Protein AF-A0A0G9JW84-F1 (afdb_monomer)

Nearest PDB structures (foldseek):
  8rdv-assembly1_JY  TM=6.162E-01  e=3.714E-01  Psychrobacter urativorans
  8om4-assembly1_J  TM=4.378E-01  e=1.937E-01  Saccharomyces cerevisiae
  6cwx-assembly1_A  TM=4.505E-01  e=4.820E-01  Homo sapiens
  6lt7-assembly1_D  TM=4.357E-01  e=6.254E-01  Homo sapiens
  6sb1-assembly1_A  TM=2.693E-01  e=3.629E+00  Mus musculus

Solvent-accessible surface area (backbone atoms only — not comparable to full-atom values): 6678 Å² total; per-residue (Å²): 123,70,68,60,56,56,49,54,51,51,53,52,51,50,51,51,52,51,50,53,47,51,53,45,62,76,70,65,65,69,73,35,74,51,81,67,90,90,55,64,63,44,79,73,48,79,46,78,35,61,20,68,39,66,67,50,12,50,48,46,44,53,49,56,32,51,76,73,67,34,74,48,52,29,54,60,48,72,52,75,50,77,48,77,47,78,48,62,69,78,78,73,100,50,92,54,73,76,44,76,50,77,48,48,42,20,40,32,36,28,36,21,23,34,76,112

Radius of gyration: 20.82 Å; Cα contacts (8 Å, |Δi|>4): 179; chains: 1; bounding box: 46×52×58 Å

Structure (mmCIF, N/CA/C/O backbone):
data_AF-A0A0G9JW84-F1
#
_entry.id   AF-A0A0G9JW84-F1
#
loop_
_atom_site.group_PDB
_atom_site.id
_atom_site.type_symbol
_atom_site.label_atom_id
_atom_site.label_alt_id
_atom_site.label_comp_id
_atom_site.label_asym_id
_atom_site.label_entity_id
_atom_site.label_seq_id
_atom_site.pdbx_PDB_ins_code
_atom_site.Cartn_x
_atom_site.Cartn_y
_atom_site.Cartn_z
_atom_site.occupancy
_atom_site.B_iso_or_equiv
_atom_site.auth_seq_id
_atom_site.auth_comp_id
_atom_site.auth_asym_id
_atom_site.auth_atom_id
_atom_site.pdbx_PDB_model_num
ATOM 1 N N . MET A 1 1 ? -7.623 36.366 -4.504 1.00 49.88 1 MET A N 1
ATOM 2 C CA . MET A 1 1 ? -6.825 35.907 -3.337 1.00 49.88 1 MET A CA 1
ATOM 3 C C . MET A 1 1 ? -7.480 34.797 -2.502 1.00 49.88 1 MET A C 1
ATOM 5 O O . MET A 1 1 ? -6.795 34.211 -1.675 1.00 49.88 1 MET A O 1
ATOM 9 N N . ILE A 1 2 ? -8.765 34.462 -2.692 1.00 52.69 2 ILE A N 1
ATOM 10 C CA . ILE A 1 2 ? -9.453 33.429 -1.885 1.00 52.69 2 ILE A CA 1
ATOM 11 C C . ILE A 1 2 ? -9.108 31.994 -2.348 1.00 52.69 2 ILE A C 1
ATOM 13 O O . ILE A 1 2 ? -9.034 31.082 -1.527 1.00 52.69 2 ILE A O 1
ATOM 17 N N . SER A 1 3 ? -8.817 31.783 -3.640 1.00 59.00 3 SER A N 1
ATOM 18 C CA . SER A 1 3 ? -8.524 30.444 -4.184 1.00 59.00 3 SER A CA 1
ATOM 19 C C . SER A 1 3 ? -7.163 29.884 -3.754 1.00 59.00 3 SER A C 1
ATOM 21 O O . SER A 1 3 ? -7.049 28.689 -3.497 1.00 59.00 3 SER A O 1
ATOM 23 N N . THR A 1 4 ? -6.143 30.734 -3.607 1.00 56.00 4 THR A N 1
ATOM 24 C CA . THR A 1 4 ? -4.798 30.321 -3.176 1.00 56.00 4 THR A CA 1
ATOM 25 C C . THR A 1 4 ? -4.755 29.929 -1.701 1.00 56.00 4 THR A C 1
ATOM 27 O O . THR A 1 4 ? -4.112 28.944 -1.356 1.00 56.00 4 THR A O 1
ATOM 30 N N . ARG A 1 5 ? -5.507 30.618 -0.828 1.00 54.34 5 ARG A N 1
ATOM 31 C CA . ARG A 1 5 ? -5.641 30.242 0.593 1.00 54.34 5 ARG A CA 1
ATOM 32 C C . ARG A 1 5 ? -6.265 28.854 0.774 1.00 54.34 5 ARG A C 1
ATOM 34 O O . ARG A 1 5 ? -5.734 28.052 1.534 1.00 54.34 5 ARG A O 1
ATOM 41 N N . ASN A 1 6 ? -7.334 28.555 0.035 1.00 58.94 6 ASN A N 1
ATOM 42 C CA . ASN A 1 6 ? -7.988 27.241 0.062 1.00 58.94 6 ASN A CA 1
ATOM 43 C C . ASN A 1 6 ? -7.091 26.120 -0.491 1.00 58.94 6 ASN A C 1
ATOM 45 O O . ASN A 1 6 ? -7.091 25.006 0.030 1.00 58.94 6 ASN A O 1
ATOM 49 N N . LYS A 1 7 ? -6.297 26.412 -1.529 1.00 60.03 7 LYS A N 1
ATOM 50 C CA . LYS A 1 7 ? -5.337 25.457 -2.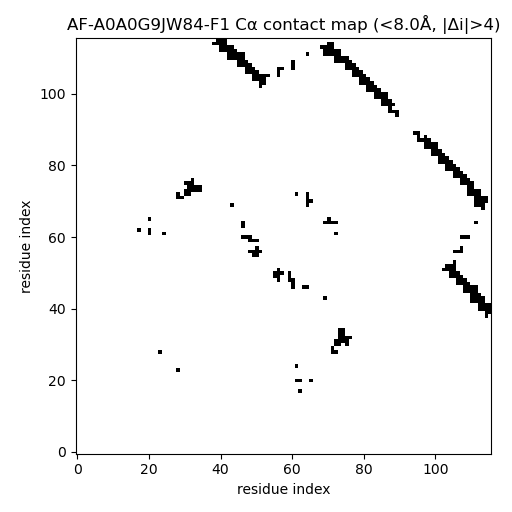097 1.00 60.03 7 LYS A CA 1
ATOM 51 C C . LYS A 1 7 ? -4.227 25.113 -1.098 1.00 60.03 7 LYS A C 1
ATOM 53 O O . LYS A 1 7 ? -3.974 23.937 -0.857 1.00 60.03 7 LYS A O 1
ATOM 58 N N . ASN A 1 8 ? -3.659 26.123 -0.440 1.00 66.19 8 ASN A N 1
ATOM 59 C CA . ASN A 1 8 ? -2.589 25.931 0.542 1.00 66.19 8 ASN A CA 1
ATOM 60 C C . ASN A 1 8 ? -3.073 25.178 1.792 1.00 66.19 8 ASN A C 1
ATOM 62 O O . ASN A 1 8 ? -2.329 2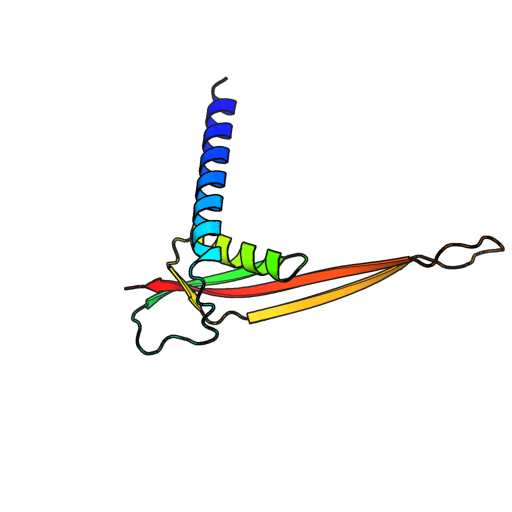4.379 2.350 1.00 66.19 8 ASN A O 1
ATOM 66 N N . GLN A 1 9 ? -4.322 25.392 2.220 1.00 63.59 9 GLN A N 1
ATOM 67 C CA . GLN A 1 9 ? -4.918 24.637 3.329 1.00 63.59 9 GLN A CA 1
ATOM 68 C C . GLN A 1 9 ? -5.133 23.163 2.976 1.00 63.59 9 GLN A C 1
ATOM 70 O O . GLN A 1 9 ? -4.850 22.293 3.796 1.00 63.59 9 GLN A O 1
ATOM 75 N N . ARG A 1 10 ? -5.574 22.866 1.747 1.00 64.50 10 ARG A N 1
ATOM 76 C CA . ARG A 1 10 ? -5.693 21.484 1.262 1.00 64.50 10 ARG A CA 1
ATOM 77 C C . ARG A 1 10 ? -4.335 20.796 1.176 1.00 64.50 10 ARG A C 1
ATOM 79 O O . ARG A 1 10 ? -4.212 19.671 1.634 1.00 64.50 10 ARG A O 1
ATOM 86 N N . GLU A 1 11 ? -3.317 21.464 0.641 1.00 71.69 11 GLU A N 1
ATOM 87 C CA . GLU A 1 11 ? -1.959 20.911 0.566 1.00 71.69 11 GLU A CA 1
ATOM 88 C C . GLU A 1 11 ? -1.355 20.677 1.958 1.00 71.69 11 GLU A C 1
ATOM 90 O O . GLU A 1 11 ? -0.760 19.629 2.194 1.00 71.69 11 GLU A O 1
ATOM 95 N N . ALA A 1 12 ? -1.556 21.598 2.904 1.00 66.62 12 ALA A N 1
ATOM 96 C CA . ALA A 1 12 ? -1.116 21.425 4.287 1.00 66.62 12 ALA A CA 1
ATOM 97 C C . ALA A 1 12 ? -1.829 20.254 4.981 1.00 66.62 12 ALA A C 1
ATOM 99 O O . ALA A 1 12 ? -1.183 19.465 5.666 1.00 66.62 12 ALA A O 1
ATOM 100 N N . TYR A 1 13 ? -3.137 20.102 4.759 1.00 66.94 13 TYR A N 1
ATOM 101 C CA . TYR A 1 13 ? -3.903 18.970 5.277 1.00 66.94 13 TYR A CA 1
ATOM 102 C C . TYR A 1 13 ? -3.424 17.641 4.678 1.00 66.94 13 TYR A C 1
ATOM 104 O O . TYR A 1 13 ? -3.209 16.685 5.414 1.00 66.94 13 TYR A O 1
ATOM 112 N N . GLN A 1 14 ? -3.158 17.593 3.369 1.00 68.12 14 GLN A N 1
ATOM 113 C CA . GLN A 1 14 ? -2.604 16.400 2.723 1.00 68.12 14 GLN A CA 1
ATOM 114 C C . GLN A 1 14 ? -1.214 16.038 3.258 1.00 68.12 14 GLN A C 1
ATOM 116 O O . GLN A 1 14 ? -0.966 14.871 3.543 1.00 68.12 14 GLN A O 1
ATOM 121 N N . ARG A 1 15 ? -0.337 17.027 3.479 1.00 70.75 15 ARG A N 1
ATOM 122 C CA . ARG A 1 15 ? 0.984 16.814 4.098 1.00 70.75 15 ARG A CA 1
ATOM 123 C C . ARG A 1 15 ? 0.882 16.324 5.541 1.00 70.75 15 ARG A C 1
ATOM 125 O O . ARG A 1 15 ? 1.669 15.484 5.955 1.00 70.75 15 ARG A O 1
ATOM 132 N N . PHE A 1 16 ? -0.079 16.833 6.308 1.00 71.38 16 PHE A N 1
ATOM 133 C CA . PHE A 1 16 ? -0.336 16.375 7.673 1.00 71.38 16 PHE A CA 1
ATOM 134 C C . PHE A 1 16 ? -0.816 14.918 7.705 1.00 71.38 16 PHE A C 1
ATOM 136 O O . PHE A 1 16 ? -0.306 14.122 8.491 1.00 71.38 16 PHE A O 1
ATOM 143 N N . LEU A 1 17 ? -1.755 14.552 6.827 1.00 69.19 17 LEU A N 1
ATOM 144 C CA . LEU A 1 17 ? -2.203 13.166 6.674 1.00 69.19 17 LEU A CA 1
ATOM 145 C C . LEU A 1 17 ? -1.048 12.252 6.249 1.00 69.19 17 LEU A C 1
ATOM 147 O O . LEU A 1 17 ? -0.883 11.184 6.824 1.00 69.19 17 LEU A O 1
ATOM 151 N N . GLU A 1 18 ? -0.210 12.702 5.315 1.00 70.31 18 GLU A N 1
ATOM 152 C CA . GLU A 1 18 ? 0.988 11.986 4.870 1.00 70.31 18 GLU A CA 1
ATOM 153 C C . GLU A 1 18 ? 2.020 11.793 5.995 1.00 70.31 18 GLU A C 1
ATOM 155 O O . GLU A 1 18 ? 2.587 10.713 6.132 1.00 70.31 18 GLU A O 1
ATOM 160 N N . GLN A 1 19 ? 2.231 12.791 6.855 1.00 70.81 19 GLN A N 1
ATOM 161 C CA . GLN A 1 19 ? 3.119 12.659 8.015 1.00 70.81 19 GLN A CA 1
ATOM 162 C C . GLN A 1 19 ? 2.571 11.689 9.068 1.00 70.81 19 GLN A C 1
ATOM 164 O O . GLN A 1 19 ? 3.330 10.871 9.588 1.00 70.81 19 GLN A O 1
ATOM 169 N N . GLN A 1 20 ? 1.266 11.736 9.360 1.00 64.69 20 GLN A N 1
ATOM 170 C CA . GLN A 1 20 ? 0.630 10.767 10.261 1.00 64.69 20 GLN A CA 1
ATOM 171 C C . GLN A 1 20 ? 0.725 9.345 9.707 1.00 64.69 20 GLN A C 1
ATOM 173 O O . GLN A 1 20 ? 1.084 8.413 10.421 1.00 64.69 20 GLN A O 1
ATOM 178 N N . MET A 1 21 ? 0.480 9.202 8.411 1.00 65.12 21 MET A N 1
ATOM 179 C CA . MET A 1 21 ? 0.665 7.967 7.670 1.00 65.12 21 MET A CA 1
ATOM 180 C C . MET A 1 21 ? 2.085 7.408 7.760 1.00 65.12 21 MET A C 1
ATOM 182 O O . MET A 1 21 ? 2.241 6.218 7.997 1.00 65.12 21 MET A O 1
ATOM 186 N N . ILE A 1 22 ? 3.117 8.236 7.564 1.00 65.00 22 ILE A N 1
ATOM 187 C CA . ILE A 1 22 ? 4.522 7.819 7.695 1.00 65.00 22 ILE A CA 1
ATOM 188 C C . ILE A 1 22 ? 4.810 7.370 9.136 1.00 65.00 22 ILE A C 1
ATOM 190 O O . ILE A 1 22 ? 5.541 6.405 9.347 1.00 65.00 22 ILE A O 1
ATOM 194 N N . GLY A 1 23 ? 4.197 8.023 10.127 1.00 61.38 23 GLY A N 1
ATOM 195 C CA . GLY A 1 23 ? 4.245 7.590 11.524 1.00 61.38 23 GLY A CA 1
ATOM 196 C C . GLY A 1 23 ? 3.642 6.197 11.739 1.00 61.38 23 GLY A C 1
ATOM 197 O O . GLY A 1 23 ? 4.265 5.364 12.390 1.00 61.38 23 GLY A O 1
ATOM 198 N N . ILE A 1 24 ? 2.477 5.919 11.143 1.00 56.00 24 ILE A N 1
ATOM 199 C CA . ILE A 1 24 ? 1.821 4.598 11.178 1.00 56.00 24 ILE A CA 1
ATOM 200 C C . ILE A 1 24 ? 2.650 3.554 10.407 1.00 56.00 24 ILE A C 1
ATOM 202 O O . ILE A 1 24 ? 2.861 2.448 10.900 1.00 56.00 24 ILE A O 1
ATOM 206 N N . TYR A 1 25 ? 3.175 3.919 9.232 1.00 52.06 25 TYR A N 1
ATOM 207 C CA . TYR A 1 25 ? 4.041 3.088 8.385 1.00 52.06 25 TYR A CA 1
ATOM 208 C C . TYR A 1 25 ? 5.287 2.607 9.133 1.00 52.06 25 TYR A C 1
ATOM 210 O O . TYR A 1 25 ? 5.649 1.436 9.037 1.00 52.06 25 TYR A O 1
ATOM 218 N N . ASN A 1 26 ? 5.938 3.517 9.860 1.00 55.56 26 ASN A N 1
ATOM 219 C CA . ASN A 1 26 ? 7.170 3.232 10.588 1.00 55.56 26 ASN A CA 1
ATOM 220 C C . ASN A 1 26 ? 6.938 2.462 11.892 1.00 55.56 26 ASN A C 1
ATOM 222 O O . ASN A 1 26 ? 7.866 1.799 12.344 1.00 55.56 26 ASN A O 1
ATOM 226 N N . ASN A 1 27 ? 5.745 2.555 12.490 1.00 49.41 27 ASN A N 1
ATOM 227 C CA . ASN A 1 27 ? 5.475 1.925 13.779 1.00 49.41 27 ASN A CA 1
ATOM 228 C C . ASN A 1 27 ? 4.767 0.572 13.683 1.00 49.41 27 ASN A C 1
ATOM 230 O O . ASN A 1 27 ? 5.172 -0.316 14.413 1.00 49.41 27 ASN A O 1
ATOM 234 N N . ASP A 1 28 ? 3.754 0.372 12.832 1.00 47.28 28 ASP A N 1
ATOM 235 C CA . ASP A 1 28 ? 2.827 -0.748 13.087 1.00 47.28 28 ASP A CA 1
ATOM 236 C C . ASP A 1 28 ? 2.011 -1.236 11.881 1.00 47.28 28 ASP A C 1
ATOM 238 O O . ASP A 1 28 ? 0.895 -1.731 12.047 1.00 47.28 28 ASP A O 1
ATOM 242 N N . LEU A 1 29 ? 2.541 -1.222 10.650 1.00 49.69 29 LEU A N 1
ATOM 243 C CA . LEU A 1 29 ? 1.956 -2.132 9.655 1.00 49.69 29 LEU A CA 1
ATOM 244 C C . LEU A 1 29 ? 2.460 -3.551 9.921 1.00 49.69 29 LEU A C 1
ATOM 246 O O . LEU A 1 29 ? 3.326 -4.069 9.210 1.00 49.69 29 LEU A O 1
ATOM 250 N N . ALA A 1 30 ? 1.889 -4.183 10.952 1.00 48.88 30 ALA A N 1
ATOM 251 C CA . ALA A 1 30 ? 1.773 -5.627 11.039 1.00 48.88 30 ALA A CA 1
ATOM 252 C C . ALA A 1 30 ? 1.117 -6.079 9.730 1.00 48.88 30 ALA A C 1
ATOM 254 O O . ALA A 1 30 ? -0.099 -6.083 9.561 1.00 48.88 30 ALA A O 1
ATOM 255 N N . THR A 1 31 ? 1.971 -6.340 8.744 1.00 48.44 31 THR A N 1
ATOM 256 C CA . THR A 1 31 ? 1.618 -6.772 7.401 1.00 48.44 31 THR A CA 1
ATOM 257 C C . THR A 1 31 ? 1.237 -8.232 7.585 1.00 48.44 31 THR A C 1
ATOM 259 O O . THR A 1 31 ? 2.053 -9.134 7.410 1.00 48.44 31 THR A O 1
ATOM 262 N N . LEU A 1 32 ? 0.047 -8.465 8.136 1.00 53.09 32 LEU A N 1
ATOM 263 C CA . LEU A 1 32 ? -0.406 -9.799 8.465 1.00 53.09 32 LEU A CA 1
ATOM 264 C C . LEU A 1 32 ? -0.767 -10.461 7.137 1.00 53.09 32 LEU A C 1
ATOM 266 O O . LEU A 1 32 ? -1.831 -10.238 6.560 1.00 53.09 32 LEU A O 1
ATOM 270 N N . ASN A 1 33 ? 0.142 -11.311 6.660 1.00 51.22 33 ASN A N 1
ATOM 271 C CA . ASN A 1 33 ? -0.090 -12.228 5.540 1.00 51.22 33 ASN A CA 1
ATOM 272 C C . ASN A 1 33 ? -1.220 -13.242 5.830 1.00 51.22 33 ASN A C 1
ATOM 274 O O . ASN A 1 33 ? -1.470 -14.130 5.024 1.00 51.22 33 ASN A O 1
ATOM 278 N N . PHE A 1 34 ? -1.888 -13.128 6.982 1.00 55.28 34 PHE A N 1
ATOM 279 C CA . PHE A 1 34 ? -2.902 -14.038 7.486 1.00 55.28 34 PHE A CA 1
ATOM 280 C C . PHE A 1 34 ? -4.059 -13.247 8.093 1.00 55.28 34 PHE A C 1
ATOM 282 O O . PHE A 1 34 ? -3.882 -12.145 8.614 1.00 55.28 34 PHE A O 1
ATOM 289 N N . VAL A 1 35 ? -5.253 -13.823 8.025 1.00 61.41 35 VAL A N 1
ATOM 290 C CA . VAL A 1 35 ? -6.441 -13.295 8.693 1.00 61.41 35 VAL A CA 1
ATOM 291 C C . VAL A 1 35 ? -6.305 -13.559 10.200 1.00 61.41 35 VAL A C 1
ATOM 293 O O . VAL A 1 35 ? -6.113 -14.715 10.575 1.00 61.41 35 VAL A O 1
ATOM 296 N N . PRO A 1 36 ? -6.372 -12.545 11.079 1.00 61.44 36 PRO A N 1
ATOM 297 C CA . PRO A 1 36 ? -6.303 -12.780 12.517 1.00 61.44 36 PRO A CA 1
ATOM 298 C C . PRO A 1 36 ? -7.582 -13.479 13.009 1.00 61.44 36 PRO A C 1
ATOM 300 O O . PRO A 1 36 ? -8.662 -12.901 12.970 1.00 61.44 36 PRO A O 1
ATOM 303 N N . GLU A 1 37 ? -7.458 -14.720 13.489 1.00 57.25 37 GLU A N 1
ATOM 304 C CA . GLU A 1 37 ? -8.601 -15.551 13.921 1.00 57.25 37 GLU A CA 1
ATOM 305 C C . GLU A 1 37 ? -9.220 -15.114 15.264 1.00 57.25 37 GLU A C 1
ATOM 307 O O . GLU A 1 37 ? -10.373 -15.425 15.540 1.00 57.25 37 GLU A O 1
ATOM 312 N N . ASN A 1 38 ? -8.478 -14.363 16.088 1.00 65.44 38 ASN A N 1
ATOM 313 C CA . ASN A 1 38 ? -8.886 -13.953 17.443 1.00 65.44 38 ASN A CA 1
ATOM 314 C C . ASN A 1 38 ? -9.162 -12.445 17.571 1.00 65.44 38 ASN A C 1
ATOM 316 O O . ASN A 1 38 ? -9.078 -11.886 18.664 1.00 65.44 38 ASN A O 1
ATOM 320 N N . VAL A 1 39 ? -9.433 -11.769 16.454 1.00 69.25 39 VAL A N 1
ATOM 321 C CA . VAL A 1 39 ? -9.706 -10.330 16.419 1.00 69.25 39 VAL A CA 1
ATOM 322 C C . VAL A 1 39 ? -11.020 -10.112 15.691 1.00 69.25 39 VAL A C 1
ATOM 324 O O . VAL A 1 39 ? -11.179 -10.550 14.555 1.00 69.25 39 VAL A O 1
ATOM 327 N N . ASN A 1 40 ? -11.960 -9.423 16.335 1.00 79.38 40 ASN A N 1
ATOM 328 C CA . ASN A 1 40 ? -13.171 -8.984 15.655 1.00 79.38 40 ASN A CA 1
ATOM 329 C C . ASN A 1 40 ? -12.820 -7.797 14.760 1.00 79.38 40 ASN A C 1
ATOM 331 O O . ASN A 1 40 ? -12.229 -6.814 15.207 1.00 79.38 40 ASN A O 1
ATOM 335 N N . TYR A 1 41 ? -13.165 -7.904 13.484 1.00 84.19 41 TYR A N 1
ATOM 336 C CA . TYR A 1 41 ? -12.947 -6.835 12.527 1.00 84.19 41 TYR A CA 1
ATOM 337 C C . TYR A 1 41 ? -14.085 -6.780 11.514 1.00 84.19 41 TYR A C 1
ATOM 339 O O . TYR A 1 41 ? -14.714 -7.788 11.180 1.00 84.19 41 TYR A O 1
ATOM 347 N N . LYS A 1 42 ? -14.304 -5.588 10.965 1.00 89.62 42 LYS A N 1
ATOM 348 C CA . LYS A 1 42 ? -15.172 -5.375 9.809 1.00 89.62 42 LYS A CA 1
ATOM 349 C C . LYS A 1 42 ? -14.329 -5.137 8.571 1.00 89.62 42 LYS A C 1
ATOM 351 O O . LYS A 1 42 ? -13.432 -4.297 8.570 1.00 89.62 42 LYS A O 1
ATOM 356 N N . VAL A 1 43 ? -14.633 -5.860 7.499 1.00 90.94 43 VAL A N 1
ATOM 357 C CA . VAL A 1 43 ? -14.045 -5.580 6.186 1.00 90.94 43 VAL A CA 1
ATOM 358 C C . VAL A 1 43 ? -14.622 -4.270 5.665 1.00 90.94 43 VAL A C 1
ATOM 360 O O . VAL A 1 43 ? -15.839 -4.112 5.613 1.00 90.94 43 VAL A O 1
ATOM 363 N N . ILE A 1 44 ? -13.745 -3.346 5.272 1.00 92.12 44 ILE A N 1
ATOM 364 C CA . ILE A 1 44 ? -14.140 -2.109 4.599 1.00 92.12 44 ILE A CA 1
ATOM 365 C C . ILE A 1 44 ? -14.223 -2.383 3.096 1.00 92.12 44 ILE A C 1
ATOM 367 O O . ILE A 1 44 ? -15.305 -2.340 2.521 1.00 92.12 44 ILE A O 1
ATOM 371 N N . GLN A 1 45 ? -13.084 -2.692 2.465 1.00 94.69 45 GLN A N 1
ATOM 372 C CA . GLN A 1 45 ? -12.993 -3.037 1.042 1.00 94.69 45 GLN A CA 1
ATOM 373 C C . GLN A 1 45 ? -11.630 -3.652 0.690 1.00 94.69 45 GLN A C 1
ATOM 375 O O . GLN A 1 45 ? -10.665 -3.538 1.449 1.00 94.69 45 GLN A O 1
ATOM 380 N N . MET A 1 46 ? -11.535 -4.253 -0.497 1.00 95.12 46 MET A N 1
ATOM 381 C CA . MET A 1 46 ? -10.253 -4.581 -1.122 1.00 95.12 46 MET A CA 1
ATOM 382 C C . MET A 1 46 ? -9.638 -3.325 -1.749 1.00 95.12 46 MET A C 1
ATOM 384 O O . MET A 1 46 ? -10.344 -2.497 -2.323 1.00 95.12 46 MET A O 1
ATOM 388 N N . ILE A 1 47 ? -8.324 -3.184 -1.622 1.00 95.62 47 ILE A N 1
ATOM 389 C CA . ILE A 1 47 ? -7.537 -2.101 -2.203 1.00 95.62 47 ILE A CA 1
ATOM 390 C C . ILE A 1 47 ? -6.551 -2.714 -3.181 1.00 95.62 47 ILE A C 1
ATOM 392 O O . ILE A 1 47 ? -5.867 -3.671 -2.831 1.00 95.62 47 ILE A O 1
ATOM 396 N N . GLU A 1 48 ? -6.443 -2.114 -4.360 1.00 96.44 48 GLU A N 1
ATOM 397 C CA . GLU A 1 48 ? -5.477 -2.470 -5.393 1.00 96.44 48 GLU A CA 1
ATOM 398 C C . GLU A 1 48 ? -4.702 -1.217 -5.800 1.00 96.44 48 GLU A C 1
ATOM 400 O O . GLU A 1 48 ? -5.285 -0.161 -6.057 1.00 96.44 48 GLU A O 1
ATOM 405 N N . VAL A 1 49 ? -3.377 -1.319 -5.836 1.00 95.81 49 VAL A N 1
ATOM 406 C CA . VAL A 1 49 ? -2.478 -0.215 -6.183 1.00 95.81 49 VAL A CA 1
ATOM 407 C C . VAL A 1 49 ? -1.315 -0.708 -7.030 1.00 95.81 49 VAL A C 1
ATOM 409 O O . VAL A 1 49 ? -1.004 -1.899 -7.072 1.00 95.81 49 VAL A O 1
ATOM 412 N N . SER A 1 50 ? -0.621 0.232 -7.666 1.00 95.69 50 SER A N 1
ATOM 413 C CA . SER A 1 50 ? 0.637 -0.029 -8.359 1.00 95.69 50 SER A CA 1
ATOM 414 C C . SER A 1 50 ? 1.736 0.943 -7.936 1.00 95.69 50 SER A C 1
ATOM 416 O O . SER A 1 50 ? 1.458 2.029 -7.419 1.00 95.69 50 SER A O 1
ATOM 418 N N . GLY A 1 51 ? 2.989 0.578 -8.190 1.00 93.75 51 GLY A N 1
ATOM 419 C CA . GLY A 1 51 ? 4.162 1.418 -7.972 1.00 93.75 51 GLY A CA 1
ATOM 420 C C . GLY A 1 51 ? 5.346 0.977 -8.826 1.00 93.75 51 GLY A C 1
ATOM 421 O O . GLY A 1 51 ? 5.450 -0.181 -9.209 1.00 93.75 51 GLY A O 1
ATOM 422 N N . GLU A 1 52 ? 6.268 1.895 -9.106 1.00 91.94 52 GLU A N 1
ATOM 423 C CA . GLU A 1 52 ? 7.488 1.606 -9.886 1.00 91.94 52 GLU A CA 1
ATOM 424 C C . GLU A 1 52 ? 8.451 0.632 -9.179 1.00 91.94 52 GLU A C 1
ATOM 426 O O . GLU A 1 52 ? 9.324 0.024 -9.796 1.00 91.94 52 GLU A O 1
ATOM 431 N N . ASN A 1 53 ? 8.279 0.450 -7.872 1.00 89.19 53 ASN A N 1
ATOM 432 C CA . ASN A 1 53 ? 8.966 -0.546 -7.067 1.00 89.19 53 ASN A CA 1
ATOM 433 C C . ASN A 1 53 ? 8.072 -0.982 -5.895 1.00 89.19 53 ASN A C 1
ATOM 435 O O . ASN A 1 53 ? 6.978 -0.446 -5.684 1.00 89.19 53 ASN A O 1
ATOM 439 N N . TYR A 1 5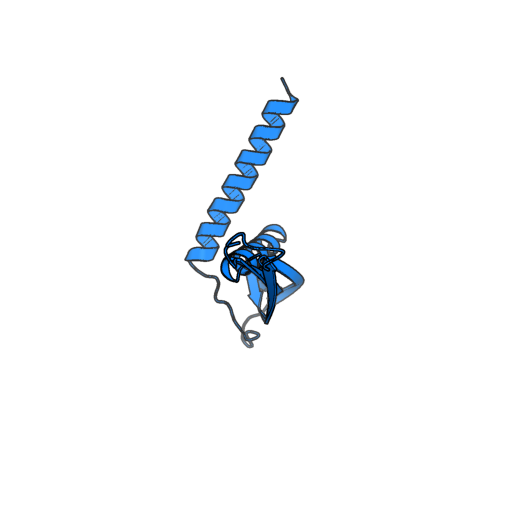4 ? 8.546 -1.973 -5.141 1.00 88.06 54 TYR A N 1
ATOM 440 C CA . TYR A 1 54 ? 7.809 -2.549 -4.020 1.00 88.06 54 TYR A CA 1
ATOM 441 C C . TYR A 1 54 ? 7.473 -1.514 -2.942 1.00 88.06 54 TYR A C 1
ATOM 443 O O . TYR A 1 54 ? 6.337 -1.475 -2.475 1.00 88.06 54 TYR A O 1
ATOM 451 N N . ASP A 1 55 ? 8.423 -0.648 -2.585 1.00 87.81 55 A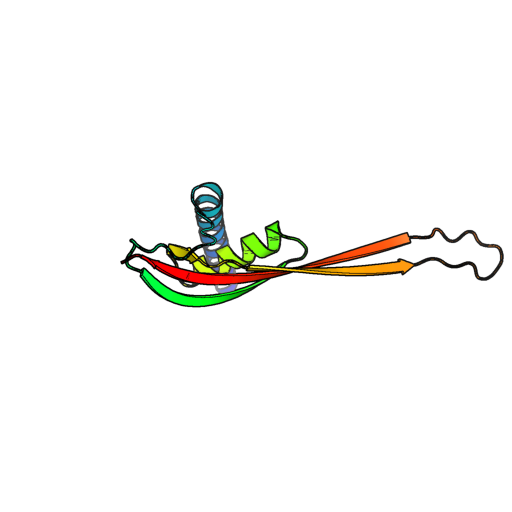SP A N 1
ATOM 452 C CA . ASP A 1 55 ? 8.244 0.334 -1.512 1.00 87.81 55 ASP A CA 1
ATOM 453 C C . ASP A 1 55 ? 7.187 1.379 -1.873 1.00 87.81 55 ASP A C 1
ATOM 455 O O . ASP A 1 55 ? 6.342 1.727 -1.047 1.00 87.81 55 ASP A O 1
ATOM 459 N N . ILE A 1 56 ? 7.165 1.822 -3.131 1.00 90.44 56 ILE A N 1
ATOM 460 C CA . ILE A 1 56 ? 6.160 2.766 -3.629 1.00 90.44 56 ILE A CA 1
ATOM 461 C C . ILE A 1 56 ? 4.784 2.105 -3.712 1.00 90.44 56 ILE A C 1
ATOM 463 O O . ILE A 1 56 ? 3.795 2.708 -3.295 1.00 90.44 56 ILE A O 1
ATOM 467 N N . ALA A 1 57 ? 4.700 0.859 -4.188 1.00 91.62 57 ALA A N 1
ATOM 468 C CA . ALA A 1 57 ? 3.441 0.116 -4.190 1.00 91.62 57 ALA A CA 1
ATOM 469 C C . ALA A 1 57 ? 2.912 -0.087 -2.757 1.00 91.62 57 ALA A C 1
ATOM 471 O O . ALA A 1 57 ? 1.735 0.158 -2.492 1.00 91.62 57 ALA A O 1
ATOM 472 N N . LYS A 1 58 ? 3.789 -0.434 -1.807 1.00 90.69 58 LYS A N 1
ATOM 473 C CA . LYS A 1 58 ? 3.449 -0.580 -0.387 1.00 90.69 58 LYS A CA 1
ATOM 474 C C . LYS A 1 58 ? 2.967 0.737 0.223 1.00 90.69 58 LYS A C 1
ATOM 476 O O . LYS A 1 58 ? 1.928 0.758 0.882 1.00 90.69 58 LYS A O 1
ATOM 481 N N . TYR A 1 59 ? 3.672 1.841 -0.022 1.00 89.38 59 TYR A N 1
ATOM 482 C CA . TYR A 1 59 ? 3.248 3.170 0.422 1.00 89.38 59 TYR A CA 1
ATOM 483 C C . TYR A 1 59 ? 1.863 3.529 -0.137 1.00 89.38 59 TYR A C 1
ATOM 485 O O . TYR A 1 59 ? 0.991 3.955 0.621 1.00 89.38 59 TYR A O 1
ATOM 493 N N . ASN A 1 60 ? 1.617 3.291 -1.429 1.00 92.81 60 ASN A N 1
ATOM 494 C CA . ASN A 1 60 ? 0.322 3.558 -2.060 1.00 92.81 60 ASN A CA 1
ATOM 495 C C . ASN A 1 60 ? -0.812 2.720 -1.449 1.00 92.81 60 ASN A C 1
ATOM 497 O O . ASN A 1 60 ? -1.929 3.224 -1.289 1.00 92.81 60 ASN A O 1
ATOM 501 N N . LEU A 1 61 ? -0.538 1.466 -1.074 1.00 92.12 61 LEU A N 1
ATOM 502 C CA . LEU A 1 61 ? -1.521 0.582 -0.445 1.00 92.12 61 LEU A CA 1
ATOM 503 C C . LEU A 1 61 ? -1.936 1.138 0.922 1.00 92.12 61 LEU A C 1
ATOM 505 O O . LEU A 1 61 ? -3.122 1.299 1.209 1.00 92.12 61 LEU A O 1
ATOM 509 N N . ILE A 1 62 ? -0.944 1.506 1.734 1.00 88.56 62 ILE A N 1
ATOM 510 C CA . ILE A 1 62 ? -1.139 2.069 3.075 1.00 88.56 62 ILE A CA 1
ATOM 511 C C . ILE A 1 62 ? -1.845 3.419 2.991 1.00 88.56 62 ILE A C 1
ATOM 513 O O . ILE A 1 62 ? -2.746 3.697 3.777 1.00 88.56 62 ILE A O 1
ATOM 517 N N . LYS A 1 63 ? -1.507 4.225 1.980 1.00 89.38 63 LYS A N 1
ATOM 518 C CA . LYS A 1 63 ? -2.171 5.499 1.684 1.00 89.38 63 LYS A CA 1
ATOM 519 C C . LYS A 1 63 ? -3.644 5.342 1.424 1.00 89.38 63 LYS A C 1
ATOM 521 O O . LYS A 1 63 ? -4.466 6.046 2.005 1.00 89.38 63 LYS A O 1
ATOM 526 N N . SER A 1 64 ? -3.964 4.392 0.567 1.00 92.06 64 SER A N 1
ATOM 527 C CA . SER A 1 64 ? -5.338 4.107 0.197 1.00 92.06 64 SER A CA 1
ATOM 528 C C .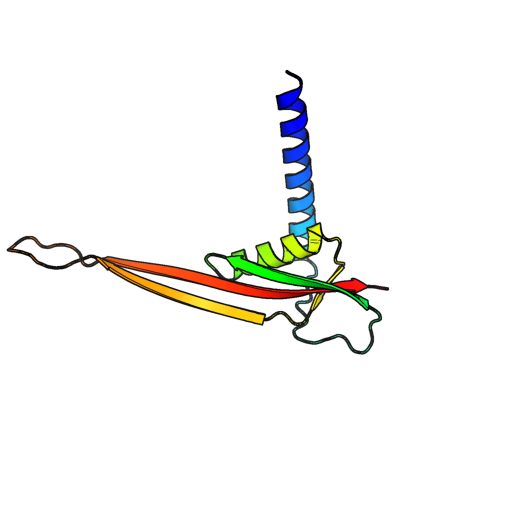 SER A 1 64 ? -6.131 3.598 1.402 1.00 92.06 64 SER A C 1
ATOM 530 O O . SER A 1 64 ? -7.243 4.066 1.624 1.00 92.06 64 SER A O 1
ATOM 532 N N . ALA A 1 65 ? -5.546 2.719 2.224 1.00 89.06 65 ALA A N 1
ATOM 533 C CA . ALA A 1 65 ? -6.184 2.196 3.435 1.00 89.06 65 ALA A CA 1
ATOM 534 C C . ALA A 1 65 ? -6.427 3.283 4.486 1.00 89.06 65 ALA A C 1
ATOM 536 O O . ALA A 1 65 ? -7.514 3.380 5.055 1.00 89.06 65 ALA A O 1
ATOM 537 N N . PHE A 1 66 ? -5.442 4.153 4.690 1.00 86.50 66 PHE A N 1
ATOM 538 C CA . PHE A 1 66 ? -5.558 5.269 5.613 1.00 86.50 66 PHE A CA 1
ATOM 539 C C . PHE A 1 66 ? -6.670 6.243 5.195 1.00 86.50 66 PHE A C 1
ATOM 541 O O . PHE A 1 66 ? -7.492 6.634 6.022 1.00 86.50 66 PHE A O 1
ATOM 548 N N . TYR A 1 67 ? -6.756 6.603 3.908 1.00 88.12 67 TYR A N 1
ATOM 549 C CA . TYR A 1 67 ? -7.780 7.541 3.431 1.00 88.12 67 TYR A CA 1
ATOM 550 C C . TYR A 1 67 ? -9.213 7.021 3.545 1.00 88.12 67 TYR A C 1
ATOM 552 O O . TYR A 1 67 ? -10.137 7.830 3.624 1.00 88.12 67 TYR A O 1
ATOM 560 N N . ILE A 1 68 ? -9.409 5.703 3.577 1.00 90.12 68 ILE A N 1
ATOM 561 C CA . ILE A 1 68 ? -10.725 5.097 3.817 1.00 90.12 68 ILE A CA 1
ATOM 562 C C . ILE A 1 68 ? -10.979 4.790 5.301 1.00 90.12 68 ILE A C 1
ATOM 564 O O . ILE A 1 68 ? -11.983 4.166 5.635 1.00 90.12 68 ILE A O 1
ATOM 568 N N . GLY A 1 69 ? -10.090 5.233 6.197 1.00 85.88 69 GLY A N 1
ATOM 569 C CA . GLY A 1 69 ? -10.244 5.089 7.645 1.00 85.88 69 GLY A CA 1
ATOM 570 C C . GLY A 1 69 ? -10.041 3.665 8.163 1.00 85.88 69 GLY A C 1
ATOM 571 O O . GLY A 1 69 ? -10.595 3.327 9.214 1.00 85.88 69 GLY A O 1
ATOM 572 N N . ALA A 1 70 ? -9.285 2.839 7.434 1.00 87.56 70 ALA A N 1
ATOM 573 C CA . ALA A 1 70 ? -8.912 1.501 7.872 1.00 87.56 70 ALA A CA 1
ATOM 574 C C . ALA A 1 70 ? -7.927 1.556 9.042 1.00 87.56 70 ALA A C 1
ATOM 576 O O . ALA A 1 70 ? -7.042 2.411 9.074 1.00 87.56 70 ALA A O 1
ATOM 577 N N . ASP A 1 71 ? -8.063 0.612 9.966 1.00 82.75 71 ASP A N 1
ATOM 578 C CA . ASP A 1 71 ? -7.118 0.441 11.072 1.00 82.75 71 ASP A CA 1
ATOM 579 C C . ASP A 1 71 ? -5.976 -0.503 10.679 1.00 82.75 71 ASP A C 1
ATOM 581 O O . ASP A 1 71 ? -4.856 -0.360 11.161 1.00 82.75 71 ASP A O 1
ATOM 585 N N . ALA A 1 72 ? -6.244 -1.453 9.777 1.00 82.00 72 ALA A N 1
ATOM 586 C CA . ALA A 1 72 ? -5.253 -2.409 9.300 1.00 82.00 72 ALA A CA 1
ATOM 587 C C . ALA A 1 72 ? -5.531 -2.878 7.864 1.00 82.00 72 ALA A C 1
ATOM 589 O O . ALA A 1 72 ? -6.613 -2.669 7.304 1.00 82.00 72 ALA A O 1
ATOM 590 N N . ILE A 1 73 ? -4.531 -3.541 7.278 1.00 87.62 73 ILE A N 1
ATOM 591 C CA . ILE A 1 73 ? -4.609 -4.202 5.974 1.00 87.62 73 ILE A CA 1
ATOM 592 C C . ILE A 1 73 ? -4.173 -5.653 6.154 1.00 87.62 73 ILE A C 1
ATOM 594 O O . ILE A 1 73 ? -3.085 -5.910 6.669 1.00 87.62 73 ILE A O 1
ATOM 598 N N . ILE A 1 74 ? -5.004 -6.592 5.716 1.00 86.75 74 ILE A N 1
ATOM 599 C CA . ILE A 1 74 ? -4.751 -8.033 5.818 1.00 86.75 74 ILE A CA 1
ATOM 600 C C . ILE A 1 74 ? -4.709 -8.680 4.435 1.00 86.75 74 ILE A C 1
ATOM 602 O O . ILE A 1 74 ? -5.203 -8.110 3.459 1.00 86.75 74 ILE A O 1
ATOM 606 N N . ASN A 1 75 ? -4.158 -9.895 4.363 1.00 85.25 75 ASN A N 1
ATOM 607 C CA . ASN A 1 75 ? -4.105 -10.701 3.138 1.00 85.25 75 ASN A CA 1
ATOM 608 C C . ASN A 1 75 ? -3.472 -9.939 1.960 1.00 85.25 75 ASN A C 1
ATOM 610 O O . ASN A 1 75 ? -4.047 -9.823 0.875 1.00 85.25 75 ASN A O 1
ATOM 614 N N . ILE A 1 76 ? -2.305 -9.348 2.222 1.00 89.00 76 ILE A N 1
ATOM 615 C CA . ILE A 1 76 ? -1.580 -8.571 1.224 1.00 89.00 76 ILE A CA 1
ATOM 616 C C . ILE A 1 76 ? -0.921 -9.523 0.232 1.00 89.00 76 ILE A C 1
ATOM 618 O O . ILE A 1 76 ? -0.154 -10.405 0.615 1.00 89.00 76 ILE A O 1
ATOM 622 N N . THR A 1 77 ? -1.177 -9.311 -1.053 1.00 89.19 77 THR A N 1
ATOM 623 C CA . THR A 1 77 ? -0.483 -10.009 -2.136 1.00 89.19 77 THR A CA 1
ATOM 624 C C . THR A 1 77 ? 0.116 -8.995 -3.097 1.00 89.19 77 THR A C 1
ATOM 626 O O . THR A 1 77 ? -0.333 -7.852 -3.196 1.00 89.19 77 THR A O 1
ATOM 629 N N . HIS A 1 78 ? 1.186 -9.390 -3.781 1.00 91.06 78 HIS A N 1
ATOM 630 C CA . HIS A 1 78 ? 1.841 -8.536 -4.759 1.00 91.06 78 HIS A CA 1
ATOM 631 C C . HIS A 1 78 ? 2.345 -9.349 -5.946 1.00 91.06 78 HIS A C 1
ATOM 633 O O . HIS A 1 78 ? 2.642 -10.537 -5.833 1.00 91.06 78 HIS A O 1
ATOM 639 N N . SER A 1 79 ? 2.457 -8.684 -7.088 1.00 92.38 79 SER A N 1
ATOM 640 C CA . SER A 1 79 ? 3.104 -9.202 -8.287 1.00 92.38 79 SER A CA 1
ATOM 641 C C . SER A 1 79 ? 3.954 -8.105 -8.910 1.00 92.38 79 SER A C 1
ATOM 643 O O . SER A 1 79 ? 3.699 -6.918 -8.710 1.00 92.38 79 SER A O 1
ATOM 645 N N . SER A 1 80 ? 4.991 -8.483 -9.647 1.00 91.19 80 SER A N 1
ATOM 646 C CA . SER A 1 80 ? 5.848 -7.529 -10.340 1.00 91.19 80 SER A CA 1
ATOM 647 C C . SER A 1 80 ? 6.029 -7.927 -11.797 1.00 91.19 80 SER A C 1
ATOM 649 O O . SER A 1 80 ? 6.173 -9.099 -12.139 1.00 91.19 80 SER A O 1
ATOM 651 N N . THR A 1 81 ? 6.012 -6.926 -12.667 1.00 90.50 81 THR A N 1
ATOM 652 C CA . THR A 1 81 ? 6.301 -7.059 -14.092 1.00 90.50 81 THR A CA 1
ATOM 653 C C . THR A 1 81 ? 7.515 -6.207 -14.415 1.00 90.50 81 THR A C 1
ATOM 655 O O . THR A 1 81 ? 7.527 -5.015 -14.104 1.00 90.50 81 THR A O 1
ATOM 658 N N . ALA A 1 82 ? 8.521 -6.795 -15.055 1.00 86.62 82 ALA A N 1
ATOM 659 C CA 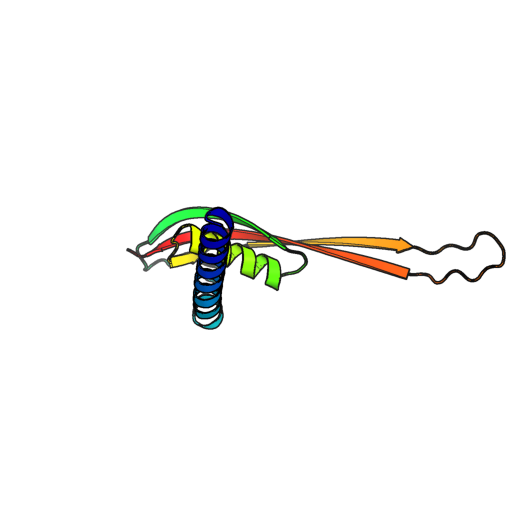. ALA A 1 82 ? 9.690 -6.078 -15.544 1.00 86.62 82 ALA A CA 1
ATOM 660 C C . ALA A 1 82 ? 9.675 -6.062 -17.074 1.00 86.62 82 ALA A C 1
ATOM 662 O O . ALA A 1 82 ? 9.495 -7.097 -17.713 1.00 86.62 82 ALA A O 1
ATOM 663 N N . THR A 1 83 ? 9.873 -4.884 -17.657 1.00 84.62 83 THR A N 1
ATOM 664 C CA . THR A 1 83 ? 9.977 -4.695 -19.105 1.00 84.62 83 THR A CA 1
ATOM 665 C C . THR A 1 83 ? 11.338 -4.097 -19.415 1.00 84.62 83 THR A C 1
ATOM 667 O O . THR A 1 83 ? 11.702 -3.065 -18.852 1.00 84.62 83 THR A O 1
ATOM 670 N N . SER A 1 84 ? 12.088 -4.728 -20.311 1.00 83.88 84 SER A N 1
ATOM 671 C CA . SER A 1 84 ? 13.404 -4.251 -20.734 1.00 83.88 84 SER A CA 1
ATOM 672 C C . SER A 1 84 ? 13.330 -3.715 -22.157 1.00 83.88 84 SER A C 1
ATOM 674 O O . SER A 1 84 ? 12.792 -4.374 -23.046 1.00 83.88 84 SER A O 1
ATOM 676 N N . LYS A 1 85 ? 13.900 -2.534 -22.386 1.00 82.81 85 LYS A N 1
ATOM 677 C CA . LYS A 1 85 ? 14.103 -1.962 -23.715 1.00 82.81 85 LYS A CA 1
ATOM 678 C C . LYS A 1 85 ? 15.598 -1.830 -23.962 1.00 82.81 85 LYS A C 1
ATOM 680 O O . LYS A 1 85 ? 16.288 -1.099 -23.258 1.00 82.81 85 LYS A O 1
ATOM 685 N N . ILE A 1 86 ? 16.090 -2.532 -24.975 1.00 78.00 86 ILE A N 1
ATOM 686 C CA . ILE A 1 86 ? 17.478 -2.423 -25.422 1.00 78.00 86 ILE A CA 1
ATOM 687 C C . ILE A 1 86 ? 17.515 -1.382 -26.538 1.00 78.00 86 ILE A C 1
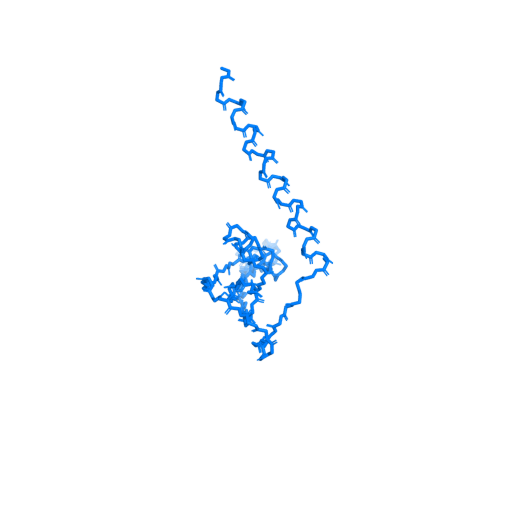ATOM 689 O O . ILE A 1 86 ? 16.790 -1.505 -27.527 1.00 78.00 86 ILE A O 1
ATOM 693 N N . THR A 1 87 ? 18.340 -0.354 -26.375 1.00 76.44 87 THR A 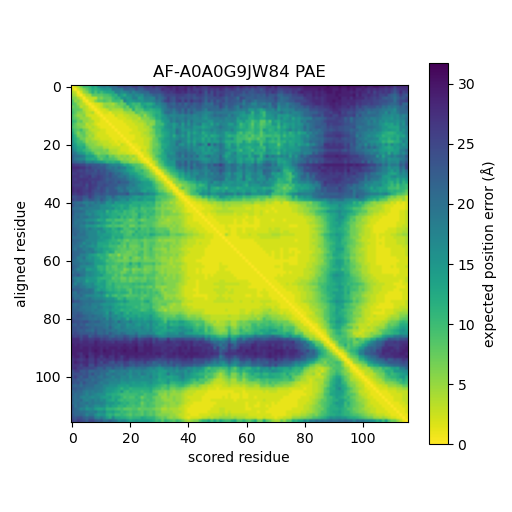N 1
ATOM 694 C CA . THR A 1 87 ? 18.590 0.660 -27.399 1.00 76.44 87 THR A CA 1
ATOM 695 C C . THR A 1 87 ? 20.062 0.588 -27.778 1.00 76.44 87 THR A C 1
ATOM 697 O O . THR A 1 87 ? 20.935 0.793 -26.943 1.00 76.44 87 THR A O 1
ATOM 700 N N . GLY A 1 88 ? 20.346 0.241 -29.031 1.00 62.84 88 GLY A N 1
ATOM 701 C CA . GLY A 1 88 ? 21.711 0.099 -29.530 1.00 62.84 88 GLY A CA 1
ATOM 702 C C . GLY A 1 88 ? 21.794 -0.934 -30.648 1.00 62.84 88 GLY A C 1
ATOM 703 O O . GLY A 1 88 ? 21.302 -2.051 -30.519 1.00 62.84 88 GLY A O 1
ATOM 704 N N . GLY A 1 89 ? 22.398 -0.543 -31.766 1.00 60.91 89 GLY A N 1
ATOM 705 C CA . GLY A 1 89 ? 22.589 -1.380 -32.945 1.00 60.91 89 GLY A CA 1
ATOM 706 C C . GLY A 1 89 ? 23.399 -0.623 -33.994 1.00 60.91 89 GLY A C 1
ATOM 707 O O . GLY A 1 89 ? 23.198 0.575 -34.188 1.00 60.91 89 GLY A O 1
ATOM 708 N N . SER A 1 90 ? 24.352 -1.298 -34.638 1.00 57.16 90 SER A N 1
ATOM 709 C CA . SER A 1 90 ? 25.243 -0.668 -35.616 1.00 57.16 90 SER A CA 1
ATOM 710 C C . SER A 1 90 ? 24.575 -0.609 -36.993 1.00 57.16 90 SER A C 1
ATOM 712 O O . SER A 1 90 ? 24.343 -1.640 -37.618 1.00 57.16 90 SER A O 1
ATOM 714 N N . ILE A 1 91 ? 24.307 0.599 -37.493 1.00 58.38 91 ILE A N 1
ATOM 715 C CA . ILE A 1 91 ? 24.114 0.852 -38.926 1.00 58.38 91 ILE A CA 1
ATOM 716 C C . ILE A 1 91 ? 25.325 1.670 -39.362 1.00 58.38 91 ILE A C 1
ATOM 718 O O . ILE A 1 91 ? 25.378 2.878 -39.165 1.00 58.38 91 ILE A O 1
ATOM 722 N N . SER A 1 92 ? 26.322 0.986 -39.924 1.00 58.94 92 SER A N 1
ATOM 723 C CA . SER A 1 92 ? 27.556 1.554 -40.484 1.00 58.94 92 SER A CA 1
ATOM 724 C C . SER A 1 92 ? 28.470 2.313 -39.495 1.00 58.94 92 SER A C 1
ATOM 726 O O . SER A 1 92 ? 28.175 3.418 -39.057 1.00 58.94 92 SER A O 1
ATOM 728 N N . LYS A 1 93 ? 29.630 1.713 -39.181 1.00 55.50 93 LYS A N 1
ATOM 729 C CA . LYS A 1 93 ? 30.894 2.329 -38.693 1.00 55.50 93 LYS A CA 1
ATOM 730 C C . LYS A 1 93 ? 30.858 3.339 -37.527 1.00 55.50 93 LYS A C 1
ATOM 732 O O . LYS A 1 93 ? 31.900 3.893 -37.191 1.00 55.50 93 LYS A O 1
ATOM 737 N N . THR A 1 94 ? 29.727 3.529 -36.866 1.00 59.12 94 THR A N 1
ATOM 738 C CA . THR A 1 94 ? 29.587 4.400 -35.699 1.00 59.12 94 THR A CA 1
ATOM 739 C C . THR A 1 94 ? 29.358 3.499 -34.494 1.00 59.12 94 THR A C 1
ATOM 741 O O . THR A 1 94 ? 28.418 2.701 -34.487 1.00 59.12 94 THR A O 1
ATOM 744 N N . ASN A 1 95 ? 30.248 3.564 -33.504 1.00 60.47 95 ASN A N 1
ATOM 745 C CA . ASN A 1 95 ? 30.065 2.851 -32.244 1.00 60.47 95 ASN A CA 1
ATOM 746 C C . ASN A 1 95 ? 28.878 3.490 -31.517 1.00 60.47 95 ASN A C 1
ATOM 748 O O . ASN A 1 95 ? 29.004 4.585 -30.974 1.00 60.47 95 ASN A O 1
ATOM 752 N N . VAL A 1 96 ? 27.720 2.834 -31.553 1.00 65.62 96 VAL A N 1
ATOM 753 C CA . VAL A 1 96 ? 26.562 3.218 -30.744 1.00 65.62 96 VAL A CA 1
ATOM 754 C C . VAL A 1 96 ? 26.625 2.388 -29.469 1.00 65.62 96 VAL A C 1
ATOM 756 O O . VAL A 1 96 ? 26.669 1.159 -29.545 1.00 65.62 96 VAL A O 1
ATOM 759 N N . ASN A 1 97 ? 26.668 3.049 -28.312 1.00 70.56 97 ASN A N 1
ATOM 760 C CA . ASN A 1 97 ? 26.614 2.367 -27.022 1.00 70.56 97 ASN A CA 1
ATOM 761 C C . ASN A 1 97 ? 25.323 1.540 -26.930 1.00 70.56 97 ASN A C 1
ATOM 763 O O . ASN A 1 97 ? 24.254 2.003 -27.325 1.00 70.56 97 ASN A O 1
ATOM 767 N N . ILE A 1 98 ? 25.435 0.307 -26.431 1.00 75.94 98 ILE A N 1
ATOM 768 C CA . ILE A 1 98 ? 24.273 -0.529 -26.120 1.00 75.94 98 ILE A CA 1
ATOM 769 C C . ILE A 1 98 ? 23.803 -0.141 -24.722 1.00 75.94 98 ILE A C 1
ATOM 771 O O . ILE A 1 98 ? 24.506 -0.377 -23.741 1.00 75.94 98 ILE A O 1
ATOM 775 N N . GLU A 1 99 ? 22.612 0.435 -24.638 1.00 77.56 99 GLU A N 1
ATOM 776 C CA . GLU A 1 99 ? 21.956 0.794 -23.385 1.00 77.56 99 GLU A CA 1
ATOM 777 C C . GLU A 1 99 ? 20.755 -0.124 -23.152 1.00 77.56 99 GLU A C 1
ATOM 779 O O . GLU A 1 99 ? 19.996 -0.437 -24.072 1.00 77.56 99 GLU A O 1
ATOM 784 N N . THR A 1 100 ? 20.575 -0.574 -21.912 1.00 79.88 100 THR A N 1
ATOM 785 C CA . THR A 1 100 ? 19.388 -1.332 -21.498 1.00 79.88 100 THR A CA 1
ATOM 786 C C . THR A 1 100 ? 18.629 -0.516 -20.467 1.00 79.88 100 THR A C 1
ATOM 788 O O . THR A 1 100 ? 19.131 -0.271 -19.375 1.00 79.88 100 THR A O 1
ATOM 791 N N . GLU A 1 101 ? 17.411 -0.113 -20.810 1.00 82.69 101 GLU A N 1
ATOM 792 C CA . GLU A 1 101 ? 16.471 0.512 -19.886 1.00 82.69 101 GLU A CA 1
ATOM 793 C C . GLU A 1 101 ? 15.564 -0.580 -19.309 1.00 82.69 101 GLU A C 1
ATOM 795 O O . GLU A 1 101 ? 14.926 -1.325 -20.057 1.00 82.69 101 GLU A O 1
ATOM 800 N N . THR A 1 102 ? 15.497 -0.693 -17.984 1.00 82.38 102 THR A N 1
ATOM 801 C CA . THR A 1 102 ? 14.579 -1.602 -17.289 1.00 82.38 102 THR A CA 1
ATOM 802 C C . THR A 1 102 ? 13.491 -0.799 -16.588 1.00 82.38 102 THR A C 1
ATOM 804 O O . THR A 1 102 ? 13.767 0.140 -15.845 1.00 82.38 102 THR A O 1
ATOM 807 N N . LYS A 1 103 ? 12.231 -1.170 -16.820 1.00 86.06 103 LYS A N 1
ATOM 808 C CA . LYS A 1 103 ? 11.073 -0.625 -16.107 1.00 86.06 103 LYS A CA 1
ATOM 809 C C . LYS A 1 103 ? 10.402 -1.730 -15.324 1.00 86.06 103 LYS A C 1
ATOM 811 O O . LYS A 1 103 ? 9.955 -2.714 -15.909 1.00 86.06 103 LYS A O 1
ATOM 816 N N . THR A 1 104 ? 10.304 -1.537 -14.020 1.00 89.31 104 THR A N 1
ATOM 817 C CA . THR A 1 104 ? 9.554 -2.421 -13.135 1.00 89.31 104 THR A CA 1
ATOM 818 C C . THR A 1 104 ? 8.228 -1.759 -12.795 1.00 89.31 104 THR A C 1
ATOM 820 O O . THR A 1 104 ? 8.159 -0.551 -12.588 1.00 89.31 104 THR A O 1
ATOM 823 N N . ASN A 1 105 ? 7.168 -2.553 -12.758 1.00 92.81 105 ASN A N 1
ATOM 824 C CA . ASN A 1 105 ? 5.895 -2.163 -12.182 1.00 92.81 105 ASN A CA 1
ATOM 825 C C . ASN A 1 105 ? 5.494 -3.235 -11.174 1.00 92.81 105 ASN A C 1
ATOM 827 O O . ASN A 1 105 ? 5.557 -4.426 -11.478 1.00 92.81 105 ASN A O 1
ATOM 831 N N . VAL A 1 106 ? 5.134 -2.821 -9.971 1.00 94.50 106 VAL A N 1
ATOM 832 C CA . VAL A 1 106 ? 4.699 -3.689 -8.882 1.00 94.50 106 VAL A CA 1
ATOM 833 C C . VAL A 1 106 ? 3.235 -3.401 -8.622 1.00 94.50 106 VAL A C 1
ATOM 835 O O . VAL A 1 106 ? 2.868 -2.260 -8.364 1.00 94.50 106 VAL A O 1
ATOM 838 N N . TYR A 1 107 ? 2.411 -4.436 -8.675 1.00 95.69 107 TYR A N 1
ATOM 839 C CA . TYR A 1 107 ? 1.003 -4.404 -8.312 1.00 95.69 107 TYR A CA 1
ATOM 840 C C . TYR A 1 107 ? 0.857 -5.002 -6.919 1.00 95.69 107 TYR A C 1
ATOM 842 O O . TYR A 1 107 ? 1.438 -6.050 -6.636 1.00 95.69 107 TYR A O 1
ATOM 850 N N . MET A 1 108 ? 0.098 -4.350 -6.049 1.00 94.69 108 MET A N 1
ATOM 851 C CA . MET A 1 108 ? -0.145 -4.816 -4.690 1.00 94.69 108 MET A CA 1
ATOM 852 C C . MET A 1 108 ? -1.625 -4.688 -4.363 1.00 94.69 108 MET A C 1
ATOM 854 O O . MET A 1 108 ? -2.252 -3.679 -4.684 1.00 94.69 108 MET A O 1
ATOM 858 N N . GLN A 1 109 ? -2.165 -5.703 -3.704 1.00 94.44 109 GLN A N 1
ATOM 859 C CA . GLN A 1 109 ? -3.534 -5.709 -3.215 1.00 94.44 109 GLN A CA 1
ATOM 860 C C . GLN A 1 109 ? -3.574 -6.115 -1.747 1.00 94.44 109 GLN A C 1
ATOM 862 O O . GLN A 1 109 ? -2.689 -6.818 -1.264 1.00 94.44 109 GLN A O 1
ATOM 867 N N . GLY A 1 110 ? -4.612 -5.688 -1.039 1.00 92.38 110 GLY A N 1
ATOM 868 C CA . GLY A 1 110 ? -4.861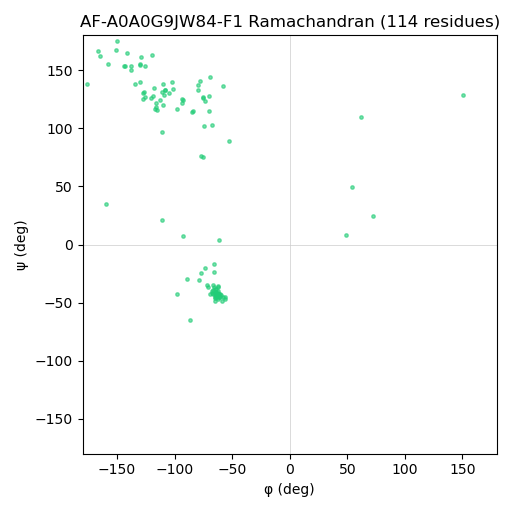 -6.076 0.344 1.00 92.38 110 GLY A CA 1
ATOM 869 C C . GLY A 1 110 ? -6.287 -5.745 0.764 1.00 92.38 110 GLY A C 1
ATOM 870 O O . GLY A 1 110 ? -6.970 -4.951 0.117 1.00 92.38 110 GLY A O 1
ATOM 871 N N . ILE A 1 111 ? -6.751 -6.359 1.848 1.00 91.69 111 ILE A N 1
ATOM 872 C CA . ILE A 1 111 ? -8.088 -6.132 2.400 1.00 91.69 111 ILE A CA 1
ATOM 873 C C . ILE A 1 111 ? -7.971 -5.140 3.549 1.00 91.69 111 ILE A C 1
ATOM 875 O O . ILE A 1 111 ? -7.344 -5.432 4.564 1.00 91.69 111 ILE A O 1
ATOM 879 N N . ALA A 1 112 ? -8.589 -3.975 3.400 1.00 91.88 112 ALA A N 1
ATOM 880 C CA . ALA A 1 112 ? -8.661 -2.984 4.457 1.00 91.88 112 ALA A CA 1
ATOM 881 C C . ALA A 1 112 ? -9.755 -3.339 5.466 1.00 91.88 112 ALA A C 1
ATOM 883 O O . ALA A 1 112 ? -10.890 -3.652 5.085 1.00 91.88 112 ALA A O 1
ATOM 884 N N . ILE A 1 113 ? -9.417 -3.260 6.750 1.00 88.19 113 ILE A N 1
ATOM 885 C CA . ILE A 1 113 ? -10.302 -3.631 7.853 1.00 88.19 113 ILE A CA 1
ATOM 886 C C . ILE A 1 113 ? -10.381 -2.532 8.914 1.00 88.19 113 ILE A C 1
ATOM 888 O O . ILE A 1 113 ? -9.462 -1.724 9.074 1.00 88.19 113 ILE A O 1
ATOM 892 N N . LYS A 1 114 ? -11.489 -2.531 9.650 1.00 88.25 114 LYS A N 1
ATOM 893 C CA . LYS A 1 114 ? -11.709 -1.758 10.873 1.00 88.25 114 LYS A CA 1
ATOM 894 C C . LYS A 1 114 ? -11.709 -2.718 12.057 1.00 88.25 114 LYS A C 1
ATOM 896 O O . LYS A 1 114 ? -12.359 -3.759 11.962 1.00 88.25 114 LYS A O 1
ATOM 901 N N . LEU A 1 115 ? -10.992 -2.397 13.125 1.00 83.62 115 LEU A N 1
ATOM 902 C CA . LEU A 1 115 ? -11.033 -3.184 14.357 1.00 83.62 115 LEU A CA 1
ATOM 903 C C . LEU A 1 115 ? -12.292 -2.804 15.151 1.00 83.62 115 LEU A C 1
ATOM 905 O O . LEU A 1 115 ? -12.646 -1.624 15.203 1.00 83.62 115 LEU A O 1
ATOM 909 N N . ASP A 1 116 ? -12.977 -3.807 15.704 1.00 77.00 116 ASP A N 1
ATOM 910 C CA . ASP A 1 116 ? -14.151 -3.625 16.573 1.00 77.00 116 ASP A CA 1
ATOM 911 C C . ASP A 1 116 ? -13.759 -3.495 18.054 1.00 77.00 116 ASP A C 1
ATOM 913 O O . ASP A 1 116 ? -12.830 -4.213 18.496 1.00 77.00 116 ASP A O 1
#

Secondary structure (DSSP, 8-state):
-HHHHHHHHHHHHHHHHHHHHHHHHHHH---BSS--TTS-EEEEEEEEEEESSHHHHHHHHHHHHHHTT-SEEEEEEEEEEEEEEEE---SSS-----EEEEEEEEEEEEEEEEE-

pLDDT: mean 76.57, std 15.1, range [47.28, 96.44]

Organism: NCBI:txid1447256

Sequence (116 aa):
MISTRNKNQREAYQRFLEQQMIGIYNNDLATLNFVPENVNYKVIQMIEVSGENYDIAKYNLIKSAFYIGADAIINITHSSTATSKITGGSISKTNVNIETETKTNVYMQGIAIKLD

Mean predicted aligned error: 11.95 Å

Foldseek 3Di:
DVVVVVVVVVVVVVVVLLVVLVVCVVPDQPAALDDDPPFDKDWPFKDKAKDQDDVRQVSVASVVLVVSPFPYWYNKDKDKDKDKDWDDDDDPDDHDDTDIDITMMMMMMTTGIHTD